Protein AF-A0A0A9XJU1-F1 (afdb_monomer_lite)

Organism: Lygus hesperus (NCBI:txid30085)

Structure (mmCIF, N/CA/C/O backbone):
data_AF-A0A0A9XJU1-F1
#
_entry.id   AF-A0A0A9XJU1-F1
#
loop_
_atom_site.group_PDB
_atom_site.id
_atom_site.type_symbol
_atom_site.label_atom_id
_atom_site.label_alt_id
_atom_site.label_comp_id
_atom_site.label_asym_id
_atom_site.label_entity_id
_atom_site.label_seq_id
_atom_site.pdbx_PDB_ins_code
_atom_site.Cartn_x
_atom_site.Cartn_y
_atom_site.Cartn_z
_atom_site.occupancy
_atom_site.B_iso_or_equiv
_atom_site.auth_seq_id
_atom_site.auth_comp_id
_atom_site.auth_asym_id
_atom_site.auth_atom_id
_atom_site.pdbx_PDB_model_num
ATOM 1 N N . MET A 1 1 ? -21.514 14.186 19.675 1.00 47.81 1 MET A N 1
ATOM 2 C CA . MET A 1 1 ? -21.573 13.468 18.387 1.00 47.81 1 MET A CA 1
ATOM 3 C C . MET A 1 1 ? -20.941 14.285 17.265 1.00 47.81 1 MET A C 1
ATOM 5 O O . MET A 1 1 ? -19.835 13.936 16.893 1.00 47.81 1 MET A O 1
ATOM 9 N N . ALA A 1 2 ? -21.494 15.430 16.845 1.00 53.12 2 ALA A N 1
ATOM 10 C CA . ALA A 1 2 ? -20.942 16.212 15.719 1.00 53.12 2 ALA A CA 1
ATOM 11 C C . ALA A 1 2 ? -19.462 16.660 15.851 1.00 53.12 2 ALA A C 1
ATOM 13 O O . ALA A 1 2 ? -18.729 16.682 14.869 1.00 53.12 2 ALA A O 1
ATOM 14 N N . ALA A 1 3 ? -18.988 16.998 17.058 1.00 49.16 3 ALA A N 1
ATOM 15 C CA . ALA A 1 3 ? -17.609 17.468 17.267 1.00 49.16 3 ALA A CA 1
ATOM 16 C C . ALA A 1 3 ? -16.540 16.362 17.159 1.00 49.16 3 ALA A C 1
ATOM 18 O O . ALA A 1 3 ? -15.369 16.654 16.924 1.00 49.16 3 ALA A O 1
ATOM 19 N N . GLU A 1 4 ? -16.933 15.104 17.358 1.00 48.84 4 GLU A N 1
ATOM 20 C CA . GLU A 1 4 ? -16.031 13.948 17.346 1.00 48.84 4 GLU A CA 1
ATOM 21 C C . GLU A 1 4 ? -15.858 13.430 15.912 1.00 48.84 4 GLU A C 1
ATOM 23 O O . GLU A 1 4 ? -14.732 13.242 15.458 1.00 48.84 4 GLU A O 1
ATOM 28 N N . GLU A 1 5 ? -16.952 13.399 15.143 1.00 51.06 5 GLU A N 1
ATOM 29 C CA . GLU A 1 5 ? -16.945 13.170 13.691 1.00 51.06 5 GLU A CA 1
ATOM 30 C C . GLU A 1 5 ? -16.156 14.250 12.934 1.00 51.06 5 GLU A C 1
ATOM 32 O O . GLU A 1 5 ? -15.400 13.933 12.013 1.00 51.06 5 GLU A O 1
ATOM 37 N N . LEU A 1 6 ? -16.258 15.522 13.349 1.00 48.28 6 LEU A N 1
ATOM 38 C CA . LEU A 1 6 ? -15.432 16.600 12.789 1.00 48.28 6 LEU A CA 1
ATOM 39 C C . LEU A 1 6 ? -13.939 16.368 13.052 1.00 48.28 6 LEU A C 1
ATOM 41 O O . LEU A 1 6 ? -13.101 16.635 12.193 1.00 48.28 6 LEU A O 1
ATOM 45 N N . LYS A 1 7 ? -13.600 15.864 14.243 1.00 52.94 7 LYS A N 1
ATOM 46 C CA . LYS A 1 7 ? -12.218 15.579 14.638 1.00 52.94 7 LYS A CA 1
ATOM 47 C C . LYS A 1 7 ? -11.632 14.440 13.815 1.00 52.94 7 LYS A C 1
ATOM 49 O O . LYS A 1 7 ? -10.494 14.549 13.368 1.00 52.94 7 LYS A O 1
ATOM 54 N N . ASP A 1 8 ? -12.408 13.392 13.568 1.00 55.53 8 ASP A N 1
ATOM 55 C CA . ASP A 1 8 ? -11.974 12.257 12.755 1.00 55.53 8 ASP A CA 1
ATOM 56 C C . ASP A 1 8 ? -11.854 12.617 11.266 1.00 55.53 8 ASP A C 1
ATOM 58 O O . ASP A 1 8 ? -10.878 12.219 10.624 1.00 55.53 8 ASP A O 1
ATOM 62 N N . LYS A 1 9 ? -12.761 13.451 10.729 1.00 55.25 9 LYS A N 1
ATOM 63 C CA . LYS A 1 9 ? -12.620 14.029 9.377 1.00 55.25 9 LYS A CA 1
ATOM 64 C C . LYS A 1 9 ? -11.353 14.882 9.257 1.00 55.25 9 LYS A C 1
ATOM 66 O O . LYS A 1 9 ? -10.615 14.740 8.283 1.00 55.25 9 LYS A O 1
ATOM 71 N N . CYS A 1 10 ? -11.055 15.709 10.262 1.00 55.75 10 CYS A N 1
ATOM 72 C CA . CYS A 1 10 ? -9.816 16.487 10.294 1.00 55.75 10 CYS A CA 1
ATOM 73 C C . CYS A 1 10 ? -8.576 15.588 10.344 1.00 55.75 10 CYS A C 1
ATOM 75 O O . CYS A 1 10 ? -7.661 15.809 9.565 1.00 55.75 10 CYS A O 1
ATOM 77 N N . ARG A 1 11 ? -8.569 14.519 11.150 1.00 61.81 11 ARG A N 1
ATOM 78 C CA . ARG A 1 11 ? -7.422 13.595 11.225 1.00 61.81 11 ARG A CA 1
ATOM 79 C C . ARG A 1 11 ? -7.160 12.869 9.913 1.00 61.81 11 ARG A C 1
ATOM 81 O O . ARG A 1 11 ? -6.008 12.739 9.521 1.00 61.81 11 ARG A O 1
ATOM 88 N N . LEU A 1 12 ? -8.207 12.411 9.226 1.00 60.03 12 LEU A N 1
ATOM 89 C CA . LEU A 1 12 ? -8.046 11.758 7.927 1.00 60.03 12 LEU A CA 1
ATOM 90 C C . LEU A 1 12 ? -7.480 12.730 6.885 1.00 60.03 12 LEU A C 1
ATOM 92 O O . LEU A 1 12 ? -6.589 12.357 6.123 1.00 60.03 12 LEU A O 1
ATOM 96 N N . LYS A 1 13 ? -7.976 13.972 6.877 1.00 65.31 13 LYS A N 1
ATOM 97 C CA . LYS A 1 13 ? -7.462 15.040 6.017 1.00 65.31 13 LYS A CA 1
ATOM 98 C C . LYS A 1 13 ? -5.998 15.344 6.336 1.00 65.31 13 LYS A C 1
ATOM 100 O O . LYS A 1 13 ? -5.187 15.387 5.420 1.00 65.31 13 LYS A O 1
ATOM 105 N N . ASP A 1 14 ? -5.653 15.481 7.611 1.00 61.03 14 ASP A N 1
ATOM 106 C CA . ASP A 1 14 ? -4.292 15.786 8.051 1.00 61.03 14 ASP A CA 1
ATOM 107 C C . ASP A 1 14 ? -3.323 14.653 7.679 1.00 61.03 14 ASP A C 1
ATOM 109 O O . ASP A 1 14 ? -2.254 14.925 7.144 1.00 61.03 14 ASP A O 1
ATOM 113 N N . SER A 1 15 ? -3.723 13.385 7.830 1.00 64.12 15 SER A N 1
ATOM 114 C CA . SER A 1 15 ? -2.918 12.237 7.384 1.00 64.12 15 SER A CA 1
ATOM 115 C C . SER A 1 15 ? -2.783 12.146 5.861 1.00 64.12 15 SER A C 1
ATOM 117 O O . SER A 1 15 ? -1.738 11.737 5.362 1.00 64.12 15 SER A O 1
ATOM 119 N N . MET A 1 16 ? -3.817 12.522 5.097 1.00 68.69 16 MET A N 1
ATOM 120 C CA . MET A 1 16 ? -3.716 12.603 3.634 1.00 68.69 16 MET A CA 1
ATOM 121 C C . MET A 1 16 ? -2.767 13.723 3.202 1.00 68.69 16 MET A C 1
ATOM 123 O O . MET A 1 16 ? -1.962 13.521 2.297 1.00 68.69 16 MET A O 1
ATOM 127 N N . ILE A 1 17 ? -2.842 14.882 3.859 1.00 73.88 17 ILE A N 1
ATOM 128 C CA . ILE A 1 17 ? -1.945 16.016 3.618 1.00 73.88 17 ILE A CA 1
ATOM 129 C C . ILE A 1 17 ? -0.504 15.634 3.962 1.00 73.88 17 ILE A C 1
ATOM 131 O O . ILE A 1 17 ? 0.399 15.943 3.192 1.00 73.88 17 ILE A O 1
ATOM 135 N N . GLU A 1 18 ? -0.287 14.937 5.076 1.00 69.44 18 GLU A N 1
ATOM 136 C CA . GLU A 1 18 ? 1.034 14.468 5.497 1.00 69.44 18 GLU A CA 1
ATOM 137 C C . GLU A 1 18 ? 1.633 13.479 4.485 1.00 69.44 18 GLU A C 1
ATOM 139 O O . GLU A 1 18 ? 2.750 13.688 4.015 1.00 69.44 18 GLU A O 1
ATOM 144 N N . ALA A 1 19 ? 0.860 12.478 4.049 1.00 69.06 19 ALA A N 1
ATOM 145 C CA . ALA A 1 19 ? 1.308 11.513 3.043 1.00 69.06 19 ALA A CA 1
ATOM 146 C C . ALA A 1 19 ? 1.642 12.177 1.695 1.00 69.06 19 ALA A C 1
ATOM 148 O O . ALA A 1 19 ? 2.669 11.873 1.089 1.00 69.06 19 ALA A O 1
ATOM 149 N N . LEU A 1 20 ? 0.810 13.123 1.242 1.00 77.75 20 LEU A N 1
ATOM 150 C CA . LEU A 1 20 ? 1.074 13.894 0.025 1.00 77.75 20 LEU A CA 1
ATOM 151 C C . LEU A 1 20 ? 2.311 14.783 0.177 1.00 77.75 20 LEU A C 1
ATOM 153 O O . LEU A 1 20 ? 3.104 14.888 -0.754 1.00 77.75 20 LEU A O 1
ATOM 157 N N . ALA A 1 21 ? 2.502 15.413 1.337 1.00 76.19 21 ALA A N 1
ATOM 158 C CA . ALA A 1 21 ? 3.675 16.238 1.603 1.00 76.19 21 ALA A CA 1
ATOM 159 C C . ALA A 1 21 ? 4.972 15.416 1.571 1.00 76.19 21 ALA A C 1
ATOM 161 O O . ALA A 1 21 ? 5.991 15.905 1.076 1.00 76.19 21 ALA A O 1
ATOM 162 N N . ASP A 1 22 ? 4.936 14.174 2.051 1.00 73.94 22 ASP A N 1
ATOM 163 C CA . ASP A 1 22 ? 6.081 13.270 1.999 1.00 73.94 22 ASP A CA 1
ATOM 164 C C . ASP A 1 22 ? 6.362 12.751 0.580 1.00 73.94 22 ASP A C 1
ATOM 166 O O . ASP A 1 22 ? 7.522 12.753 0.164 1.00 73.94 22 ASP A O 1
ATOM 170 N N . GLU A 1 23 ? 5.334 12.399 -0.203 1.00 75.50 23 GLU A N 1
ATOM 171 C CA . GLU A 1 23 ? 5.501 12.034 -1.621 1.00 75.50 23 GLU A CA 1
ATOM 172 C C . GLU A 1 23 ? 6.074 13.196 -2.440 1.00 75.50 23 GLU A C 1
ATOM 174 O O . GLU A 1 23 ? 7.019 13.030 -3.213 1.00 75.50 23 GLU A O 1
ATOM 179 N N . LEU A 1 24 ? 5.551 14.402 -2.226 1.00 78.31 24 LEU A N 1
ATOM 180 C CA . LEU A 1 24 ? 6.049 15.621 -2.845 1.00 78.31 24 LEU A CA 1
ATOM 181 C C . LEU A 1 24 ? 7.517 15.868 -2.461 1.00 78.31 24 LEU A C 1
ATOM 183 O O . LEU A 1 24 ? 8.363 16.063 -3.332 1.00 78.31 24 LEU A O 1
ATOM 187 N N . ARG A 1 25 ? 7.874 15.769 -1.178 1.00 75.25 25 ARG A N 1
ATOM 188 C CA . ARG A 1 25 ? 9.270 15.909 -0.726 1.00 75.25 25 ARG A CA 1
ATOM 189 C C . ARG A 1 25 ? 10.203 14.898 -1.401 1.00 75.25 25 ARG A C 1
ATOM 191 O O . ARG A 1 25 ? 11.348 15.235 -1.707 1.00 75.25 25 ARG A O 1
ATOM 198 N N . ASP A 1 26 ? 9.734 13.681 -1.650 1.00 74.00 26 ASP A N 1
ATOM 199 C CA . ASP A 1 26 ? 10.516 12.671 -2.360 1.00 74.00 26 ASP A CA 1
ATOM 200 C C . ASP A 1 26 ? 10.669 12.995 -3.858 1.00 74.00 26 ASP A C 1
ATOM 202 O O . ASP A 1 26 ? 11.761 12.878 -4.417 1.00 74.00 26 ASP A O 1
ATOM 206 N N . LEU A 1 27 ? 9.622 13.521 -4.502 1.00 74.06 27 LEU A N 1
ATOM 207 C CA . LEU A 1 27 ? 9.682 14.003 -5.888 1.00 74.06 27 LEU A CA 1
ATOM 208 C C . LEU A 1 27 ? 10.630 15.202 -6.070 1.00 74.06 27 LEU A C 1
ATOM 210 O O . LEU A 1 27 ? 11.294 15.299 -7.108 1.00 74.06 27 LEU A O 1
ATOM 214 N N . GLU A 1 28 ? 10.736 16.087 -5.071 1.00 75.94 28 GLU A N 1
ATOM 215 C CA . GLU A 1 28 ? 11.713 17.189 -5.063 1.00 75.94 28 GLU A CA 1
ATOM 216 C C . GLU A 1 28 ? 13.146 16.661 -4.963 1.00 75.94 28 GLU A C 1
ATOM 218 O O . GLU A 1 28 ? 14.015 17.073 -5.732 1.00 75.94 28 GLU A O 1
ATOM 223 N N . ARG A 1 29 ? 13.394 15.681 -4.082 1.00 73.94 29 ARG A N 1
ATOM 224 C CA . ARG A 1 29 ? 14.706 15.018 -3.961 1.00 73.94 29 ARG A CA 1
ATOM 225 C C . ARG A 1 29 ? 15.133 14.329 -5.254 1.00 73.94 29 ARG A C 1
ATOM 227 O O . ARG A 1 29 ? 16.319 14.314 -5.574 1.00 73.94 29 ARG A O 1
ATOM 234 N N . ARG A 1 30 ? 14.172 13.794 -6.011 1.00 76.12 30 ARG A N 1
ATOM 235 C CA . ARG A 1 30 ? 14.387 13.177 -7.330 1.00 76.12 30 ARG A CA 1
ATOM 236 C C . ARG A 1 30 ? 14.503 14.199 -8.471 1.00 76.12 30 ARG A C 1
ATOM 238 O O . ARG A 1 30 ? 14.659 13.798 -9.621 1.00 76.12 30 ARG A O 1
ATOM 245 N N . GLY A 1 31 ? 14.398 15.502 -8.187 1.00 72.38 31 GLY A N 1
ATOM 246 C CA . GLY A 1 31 ? 14.496 16.584 -9.174 1.00 72.38 31 GLY A CA 1
ATOM 247 C C . GLY A 1 31 ? 13.350 16.626 -10.192 1.00 72.38 31 GLY A C 1
ATOM 248 O O . GLY A 1 31 ? 13.439 17.345 -11.185 1.00 72.38 31 GLY A O 1
ATOM 249 N N . ARG A 1 32 ? 12.277 15.854 -9.972 1.00 67.25 32 ARG A N 1
ATOM 250 C CA . ARG A 1 32 ? 11.098 15.790 -10.855 1.00 67.25 32 ARG A CA 1
ATOM 251 C C . ARG A 1 32 ? 10.026 16.813 -10.478 1.00 67.25 32 ARG A C 1
ATOM 253 O O . ARG A 1 32 ? 9.047 16.974 -11.200 1.00 67.25 32 ARG A O 1
ATOM 260 N N . TRP A 1 33 ? 10.217 17.510 -9.361 1.00 67.44 33 TRP A N 1
ATOM 261 C CA . TRP A 1 33 ? 9.322 18.537 -8.852 1.00 67.44 33 TRP A CA 1
ATOM 262 C C . TRP A 1 33 ? 10.116 19.658 -8.166 1.00 67.44 33 TRP A C 1
ATOM 264 O O . TRP A 1 33 ? 11.254 19.463 -7.751 1.00 67.44 33 TRP A O 1
ATOM 274 N N . SER A 1 34 ? 9.521 20.848 -8.071 1.00 70.81 34 SER A N 1
ATOM 275 C CA . SER A 1 34 ? 10.089 21.995 -7.360 1.00 70.81 34 SER A CA 1
ATOM 276 C C . SER A 1 34 ? 9.013 22.606 -6.475 1.00 70.81 34 SER A C 1
ATOM 278 O O . SER A 1 34 ? 8.052 23.198 -6.983 1.00 70.81 34 SER A O 1
ATOM 280 N N . ALA A 1 35 ? 9.194 22.511 -5.155 1.00 64.81 35 ALA A N 1
ATOM 281 C CA . ALA A 1 35 ? 8.250 23.064 -4.188 1.00 64.81 35 ALA A CA 1
ATOM 282 C C . ALA A 1 35 ? 8.104 24.585 -4.348 1.00 64.81 35 ALA A C 1
ATOM 284 O O . ALA A 1 35 ? 7.015 25.137 -4.200 1.00 64.81 35 ALA A O 1
ATOM 285 N N . HIS A 1 36 ? 9.186 25.262 -4.748 1.00 63.91 36 HIS A N 1
ATOM 286 C CA . HIS A 1 36 ? 9.200 26.705 -4.996 1.00 63.91 36 HIS A CA 1
ATOM 287 C C . HIS A 1 36 ? 8.243 27.140 -6.112 1.00 63.91 36 HIS A C 1
ATOM 289 O O . HIS A 1 36 ? 7.674 28.227 -6.029 1.00 63.91 36 HIS A O 1
ATOM 295 N N . LYS A 1 37 ? 8.033 26.313 -7.145 1.00 65.25 37 LYS A N 1
ATOM 296 C CA . LYS A 1 37 ? 7.101 26.642 -8.233 1.00 65.25 37 LYS A CA 1
ATOM 297 C C . LYS A 1 37 ? 5.647 26.578 -7.757 1.00 65.25 37 LYS A C 1
ATOM 299 O O . LYS A 1 37 ? 4.886 27.502 -8.018 1.00 65.25 37 LYS A O 1
ATOM 304 N N . VAL A 1 38 ? 5.299 25.548 -6.984 1.00 66.56 38 VAL A N 1
ATOM 305 C CA . VAL A 1 38 ? 3.950 25.364 -6.422 1.00 66.56 38 VAL A CA 1
ATOM 306 C C . VAL A 1 38 ? 3.632 26.421 -5.367 1.00 66.56 38 VAL A C 1
ATOM 308 O O . VAL A 1 38 ? 2.586 27.052 -5.441 1.00 66.56 38 VAL A O 1
ATOM 311 N N . LEU A 1 39 ? 4.544 26.689 -4.428 1.00 64.75 39 LEU A N 1
ATOM 312 C CA . LEU A 1 39 ? 4.347 27.730 -3.408 1.00 64.75 39 LEU A CA 1
ATOM 313 C C . LEU A 1 39 ? 4.207 29.129 -4.030 1.00 64.75 39 LEU A C 1
ATOM 315 O O . LEU A 1 39 ? 3.445 29.961 -3.536 1.00 64.75 39 LEU A O 1
ATOM 319 N N . ARG A 1 40 ? 4.889 29.386 -5.152 1.00 61.19 40 ARG A N 1
ATOM 320 C CA . ARG A 1 40 ? 4.721 30.623 -5.920 1.00 61.19 40 ARG A CA 1
ATOM 321 C C . ARG A 1 40 ? 3.360 30.687 -6.619 1.00 61.19 40 ARG A C 1
ATOM 323 O O . ARG A 1 40 ? 2.739 31.739 -6.614 1.00 61.19 40 ARG A O 1
ATOM 330 N N . GLU A 1 41 ? 2.871 29.595 -7.196 1.00 58.28 41 GLU A N 1
ATOM 331 C CA . GLU A 1 41 ? 1.545 29.566 -7.836 1.00 58.28 41 GLU A CA 1
ATOM 332 C C . GLU A 1 41 ? 0.398 29.665 -6.812 1.00 58.28 41 GLU A C 1
ATOM 334 O O . GLU A 1 41 ? -0.540 30.432 -7.026 1.00 58.28 41 GLU A O 1
ATOM 339 N N . LEU A 1 42 ? 0.523 29.006 -5.653 1.00 58.44 42 LEU A N 1
ATOM 340 C CA . LEU A 1 42 ? -0.444 29.071 -4.546 1.00 58.44 42 LEU A CA 1
ATOM 341 C C . LEU A 1 42 ? -0.565 30.469 -3.920 1.00 58.44 42 LEU A C 1
ATOM 343 O O . LEU A 1 42 ? -1.617 30.821 -3.396 1.00 58.44 42 LEU A O 1
ATOM 347 N N . THR A 1 43 ? 0.504 31.269 -3.959 1.00 56.81 43 THR A N 1
ATOM 348 C CA . THR A 1 43 ? 0.501 32.649 -3.442 1.00 56.81 43 THR A CA 1
ATOM 349 C C . THR A 1 43 ? -0.001 33.671 -4.463 1.00 56.81 43 THR A C 1
ATOM 351 O O . THR A 1 43 ? -0.462 34.739 -4.068 1.00 56.81 43 THR A O 1
ATOM 354 N N . LEU A 1 44 ? 0.060 33.356 -5.762 1.00 50.81 44 LEU A N 1
ATOM 355 C CA . LEU A 1 44 ? -0.391 34.237 -6.846 1.00 50.81 44 LEU A CA 1
ATOM 356 C C . LEU A 1 44 ? -1.885 34.085 -7.171 1.00 50.81 44 LEU A C 1
ATOM 358 O O . LEU A 1 44 ? -2.492 35.046 -7.640 1.00 50.81 44 LEU A O 1
ATOM 362 N N . TYR A 1 45 ? -2.476 32.918 -6.900 1.00 49.22 45 TYR A N 1
ATOM 363 C CA . TYR A 1 45 ? -3.889 32.630 -7.161 1.00 49.22 45 TYR A CA 1
ATOM 364 C C . TYR A 1 45 ? -4.563 32.025 -5.920 1.00 49.22 45 TYR A C 1
ATOM 366 O O . TYR A 1 45 ? -4.787 30.814 -5.870 1.00 49.22 45 TYR A O 1
ATOM 374 N N . PRO A 1 46 ? -4.893 32.831 -4.894 1.00 50.34 46 PRO A N 1
ATOM 375 C CA . PRO A 1 46 ? -5.780 32.364 -3.838 1.00 50.34 46 PRO A CA 1
ATOM 376 C C . PRO A 1 46 ? -7.127 32.006 -4.477 1.00 50.34 46 PRO A C 1
ATOM 378 O O . PRO A 1 46 ? -7.778 32.860 -5.080 1.00 50.34 46 PRO A O 1
ATOM 381 N N . ASN A 1 47 ? -7.502 30.729 -4.408 1.00 50.19 47 ASN A N 1
ATOM 382 C CA . ASN A 1 47 ? -8.711 30.218 -5.046 1.00 50.19 47 ASN A CA 1
ATOM 383 C C . ASN A 1 47 ? -9.942 30.958 -4.471 1.00 50.19 47 ASN A C 1
ATOM 385 O O . ASN A 1 47 ? -10.154 30.896 -3.258 1.00 50.19 47 ASN A O 1
ATOM 389 N N . PRO A 1 48 ? -10.720 31.699 -5.285 1.00 51.59 48 PRO A N 1
ATOM 390 C CA . PRO A 1 48 ? -11.802 32.548 -4.784 1.00 51.59 48 PRO A CA 1
ATOM 391 C C . PRO A 1 48 ? -13.056 31.762 -4.380 1.00 51.59 48 PRO A C 1
ATOM 393 O O . PRO A 1 48 ? -13.892 32.306 -3.662 1.00 51.59 48 PRO A O 1
ATOM 396 N N . SER A 1 49 ? -13.188 30.504 -4.820 1.00 55.09 49 SER A N 1
ATOM 397 C CA . SER A 1 49 ? -14.259 29.604 -4.386 1.00 55.09 49 SER A CA 1
ATOM 398 C C . SER A 1 49 ? -13.699 28.594 -3.381 1.00 55.09 49 SER A C 1
ATOM 400 O O . SER A 1 49 ? -12.660 27.976 -3.656 1.00 55.09 49 SER A O 1
ATOM 402 N N . PRO A 1 50 ? -14.340 28.411 -2.213 1.00 55.47 50 PRO A N 1
ATOM 403 C CA . PRO A 1 50 ? -14.033 27.288 -1.353 1.00 55.47 50 PRO A CA 1
ATOM 404 C C . PRO A 1 50 ? -14.512 26.055 -2.112 1.00 55.47 50 PRO A C 1
ATOM 406 O O . PRO A 1 50 ? -15.694 25.776 -2.132 1.00 55.47 50 PRO A O 1
ATOM 409 N N . VAL A 1 51 ? -13.633 25.346 -2.807 1.00 55.91 51 VAL A N 1
ATOM 410 C CA . VAL A 1 51 ? -13.967 24.032 -3.363 1.00 55.91 51 VAL A CA 1
ATOM 411 C C . VAL A 1 51 ? -13.494 23.012 -2.340 1.00 55.91 51 VAL A C 1
ATOM 413 O O . VAL A 1 51 ? -12.302 22.984 -2.019 1.00 55.91 51 VAL A O 1
ATOM 416 N N . ASP A 1 52 ? -14.403 22.196 -1.801 1.00 57.12 52 ASP A N 1
ATOM 417 C CA . ASP A 1 52 ? -14.001 21.064 -0.967 1.00 57.12 52 ASP A CA 1
ATOM 418 C C . ASP A 1 52 ? -13.361 20.011 -1.873 1.00 57.12 52 ASP A C 1
ATOM 420 O O . ASP A 1 52 ? -14.020 19.265 -2.606 1.00 57.12 52 ASP A O 1
ATOM 424 N N . PHE A 1 53 ? -12.031 20.019 -1.897 1.00 59.59 53 PHE A N 1
ATOM 425 C CA . PHE A 1 53 ? -11.233 19.150 -2.748 1.00 59.59 53 PHE A CA 1
ATOM 426 C C . PHE A 1 53 ? -11.163 17.746 -2.133 1.00 59.59 53 PHE A C 1
ATOM 428 O O . PHE A 1 53 ? -10.129 17.297 -1.634 1.00 59.59 53 PHE A O 1
ATOM 435 N N . ASN A 1 54 ? -12.304 17.057 -2.124 1.00 57.81 54 ASN A N 1
ATOM 436 C CA . ASN A 1 54 ? -12.427 15.682 -1.665 1.00 57.81 54 ASN A CA 1
ATOM 437 C C . ASN A 1 54 ? -12.021 14.692 -2.781 1.00 57.81 54 ASN A C 1
ATOM 439 O O . ASN A 1 54 ? -11.683 15.076 -3.901 1.00 57.81 54 ASN A O 1
ATOM 443 N N . ARG A 1 55 ? -12.001 13.385 -2.485 1.00 52.75 55 ARG A N 1
ATOM 444 C CA . ARG A 1 55 ? -11.528 12.364 -3.445 1.00 52.75 55 ARG A CA 1
ATOM 445 C C . ARG A 1 55 ? -12.364 12.301 -4.727 1.00 52.75 55 ARG A C 1
ATO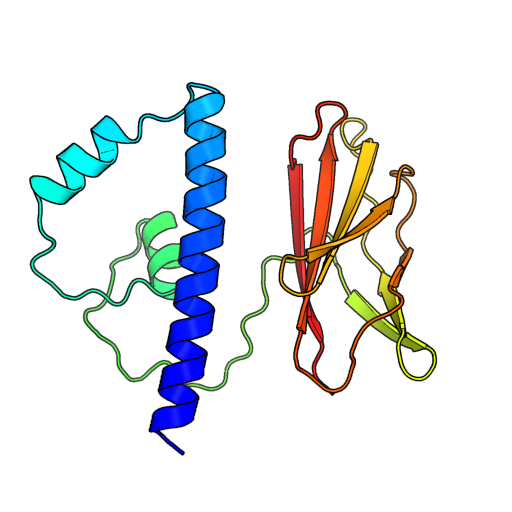M 447 O O . ARG A 1 55 ? -11.810 11.963 -5.770 1.00 52.75 55 ARG A O 1
ATOM 454 N N . GLN A 1 56 ? -13.657 12.620 -4.660 1.00 53.28 56 GLN A N 1
ATOM 455 C CA . GLN A 1 56 ? -14.517 12.681 -5.841 1.00 53.28 56 GLN A CA 1
ATOM 456 C C . GLN A 1 56 ? -14.150 13.891 -6.689 1.00 53.28 56 GLN A C 1
ATOM 458 O O . GLN A 1 56 ? -13.908 13.751 -7.883 1.00 53.28 56 GLN A O 1
ATOM 463 N N . THR A 1 57 ? -14.024 15.054 -6.049 1.00 65.00 57 THR A N 1
ATOM 464 C CA . THR A 1 57 ? -13.603 16.307 -6.679 1.00 65.00 57 THR A CA 1
ATOM 465 C C . THR A 1 57 ? -12.233 16.146 -7.343 1.00 65.00 57 THR A C 1
ATOM 467 O O . THR A 1 57 ? -12.049 16.571 -8.477 1.00 65.00 57 THR A O 1
ATOM 470 N N . LEU A 1 58 ? -11.295 15.437 -6.701 1.00 62.19 58 LEU A N 1
ATOM 471 C CA . LEU A 1 58 ? -9.994 15.083 -7.276 1.00 62.19 58 LEU A CA 1
ATOM 472 C C . LEU A 1 58 ? -10.126 14.154 -8.493 1.00 62.19 58 LEU A C 1
ATOM 474 O O . LEU A 1 58 ? -9.484 14.403 -9.508 1.00 62.19 58 LEU A O 1
ATOM 478 N N . ALA A 1 59 ? -10.935 13.093 -8.417 1.00 57.12 59 ALA A N 1
ATOM 479 C CA . ALA A 1 59 ? -11.139 12.180 -9.545 1.00 57.12 59 ALA A CA 1
ATOM 480 C C . ALA A 1 59 ? -11.771 12.899 -10.749 1.00 57.12 59 ALA A C 1
ATOM 482 O O . ALA A 1 59 ? -11.300 12.740 -11.872 1.00 57.12 59 ALA A O 1
ATOM 483 N N . ARG A 1 60 ? -12.779 13.746 -10.504 1.00 64.12 60 ARG A N 1
ATOM 484 C CA . ARG A 1 60 ? -13.390 14.619 -11.515 1.00 64.12 60 ARG A CA 1
ATOM 485 C C . ARG A 1 60 ? -12.358 15.576 -12.112 1.00 64.12 60 ARG A C 1
ATOM 487 O O . ARG A 1 60 ? -12.214 15.635 -13.328 1.00 64.12 60 ARG A O 1
ATOM 494 N N . TYR A 1 61 ? -11.565 16.236 -11.266 1.00 64.75 61 TYR A N 1
ATOM 495 C CA . TYR A 1 61 ? -10.504 17.149 -11.695 1.00 64.75 61 TYR A CA 1
ATOM 496 C C . TYR A 1 61 ? -9.466 16.462 -12.592 1.00 64.75 61 TYR A C 1
ATOM 498 O O . TYR A 1 61 ? -9.113 16.986 -13.644 1.00 64.75 61 TYR A O 1
ATOM 506 N N . LEU A 1 62 ? -9.005 15.266 -12.213 1.00 69.19 62 LEU A N 1
ATOM 507 C CA . LEU A 1 62 ? -8.047 14.483 -13.001 1.00 69.19 62 LEU A CA 1
ATOM 508 C C . LEU A 1 62 ? -8.622 14.029 -14.351 1.00 69.19 62 LEU A C 1
ATOM 510 O O . LEU A 1 62 ? -7.869 13.881 -15.312 1.00 69.19 62 LEU A O 1
ATOM 514 N N . ASN A 1 63 ? -9.941 13.844 -14.433 1.00 69.56 63 ASN A N 1
ATOM 515 C CA . ASN A 1 63 ? -10.655 13.482 -15.657 1.00 69.56 63 ASN A CA 1
ATOM 516 C C . ASN A 1 63 ? -11.139 14.701 -16.473 1.00 69.56 63 ASN A C 1
ATOM 518 O O . ASN A 1 63 ? -11.840 14.517 -17.467 1.00 69.56 63 ASN A O 1
ATOM 522 N N . ASN A 1 64 ? -10.748 15.931 -16.105 1.00 68.44 64 ASN A N 1
ATOM 523 C CA . ASN A 1 64 ? -11.215 17.194 -16.703 1.00 68.44 64 ASN A CA 1
ATOM 524 C C . ASN A 1 64 ? -12.743 17.391 -16.655 1.00 68.44 64 ASN A C 1
ATOM 526 O O . ASN A 1 64 ? -13.327 18.040 -17.527 1.00 68.44 64 ASN A O 1
ATOM 530 N N . GLU A 1 65 ? -13.400 16.841 -15.639 1.00 67.44 65 GLU A N 1
ATOM 531 C CA . GLU A 1 65 ? -14.824 17.046 -15.386 1.00 67.44 65 GLU A CA 1
ATOM 532 C C . GLU A 1 65 ? -15.055 18.330 -14.562 1.00 67.44 65 GLU A C 1
ATOM 534 O O . GLU A 1 65 ? -14.199 18.710 -13.754 1.00 67.44 65 GLU A O 1
ATOM 539 N N . PRO A 1 66 ? -16.194 19.025 -14.748 1.00 66.06 66 PRO A N 1
ATOM 540 C CA . PRO A 1 66 ? -16.515 20.227 -13.984 1.00 66.06 66 PRO A CA 1
ATOM 541 C C . PRO A 1 66 ? -16.634 19.920 -12.484 1.00 66.06 66 PRO A C 1
ATOM 543 O O . PRO A 1 66 ? -17.214 18.909 -12.079 1.00 66.06 66 PRO A O 1
ATOM 546 N N . LEU A 1 67 ? -16.072 20.808 -11.662 1.00 61.62 67 LEU A N 1
ATOM 547 C CA . LEU A 1 67 ? -16.195 20.753 -10.208 1.00 61.62 67 LEU A CA 1
ATOM 548 C C . LEU A 1 67 ? -17.445 21.536 -9.800 1.00 61.62 67 LEU A C 1
ATOM 550 O O . LEU A 1 67 ? -17.541 22.721 -10.113 1.00 61.62 67 LEU A O 1
ATOM 554 N N . ASP A 1 68 ? -18.388 20.875 -9.132 1.00 58.81 68 ASP A N 1
ATOM 555 C CA . ASP A 1 68 ? -19.540 21.550 -8.531 1.00 58.81 68 ASP A CA 1
ATOM 556 C C . ASP A 1 68 ? -19.094 22.308 -7.264 1.00 58.81 68 ASP A C 1
ATOM 558 O O . ASP A 1 68 ? -18.200 21.855 -6.540 1.00 58.81 68 ASP A O 1
ATOM 562 N N . ASP A 1 69 ? -19.703 23.469 -7.003 1.00 53.53 69 ASP A N 1
ATOM 563 C CA . ASP A 1 69 ? -19.526 24.205 -5.743 1.00 53.53 69 ASP A CA 1
ATOM 564 C C . ASP A 1 69 ? -20.019 23.360 -4.551 1.00 53.53 69 ASP A C 1
ATOM 566 O O . ASP A 1 69 ? -20.891 22.511 -4.730 1.00 53.53 69 ASP A O 1
ATOM 570 N N . PHE A 1 70 ? -19.462 23.612 -3.353 1.00 44.28 70 PHE A N 1
ATOM 571 C CA . PHE A 1 70 ? -19.753 22.949 -2.062 1.00 44.28 70 PHE A CA 1
ATOM 572 C C . PHE A 1 70 ? -21.071 22.154 -2.043 1.00 44.28 70 PHE A C 1
ATOM 574 O O . PHE A 1 70 ? -22.144 22.717 -1.812 1.00 44.28 70 PHE A O 1
ATOM 581 N N . ASP A 1 71 ? -20.989 20.837 -2.254 1.00 47.66 71 ASP A N 1
ATOM 582 C CA . ASP A 1 71 ? -22.123 19.948 -2.025 1.00 47.66 71 ASP A CA 1
ATOM 583 C C . ASP A 1 71 ? -21.960 19.297 -0.649 1.00 47.66 71 ASP A C 1
ATOM 585 O O . ASP A 1 71 ? -21.321 18.260 -0.486 1.00 47.66 71 ASP A O 1
ATOM 589 N N . ASP A 1 72 ? -22.570 19.907 0.369 1.00 49.00 72 ASP A N 1
ATOM 590 C CA . ASP A 1 72 ? -22.646 19.366 1.737 1.00 49.00 72 ASP A CA 1
ATOM 591 C C . ASP A 1 72 ? -23.469 18.053 1.822 1.00 49.00 72 ASP A C 1
ATOM 593 O O . ASP A 1 72 ? -23.777 17.568 2.913 1.00 49.00 72 ASP A O 1
ATOM 597 N N . ARG A 1 73 ? -23.866 17.472 0.679 1.00 51.94 73 ARG A N 1
ATOM 598 C CA . ARG A 1 73 ? -24.699 16.263 0.574 1.00 51.94 73 ARG A CA 1
ATOM 599 C C . ARG A 1 73 ? -23.917 14.957 0.415 1.00 51.94 73 ARG A C 1
ATOM 601 O O . ARG A 1 73 ? -24.546 13.902 0.362 1.00 51.94 73 ARG A O 1
ATOM 608 N N . ASP A 1 74 ? -22.588 14.989 0.433 1.00 46.00 74 ASP A N 1
ATOM 609 C CA . ASP A 1 74 ? -21.756 13.782 0.343 1.00 46.00 74 ASP A CA 1
ATOM 610 C C . ASP A 1 74 ? -21.465 13.160 1.728 1.00 46.00 74 ASP A C 1
ATOM 612 O O . ASP A 1 74 ? -20.326 13.053 2.187 1.00 46.00 74 ASP A O 1
ATOM 616 N N . ASP A 1 75 ? -22.527 12.716 2.401 1.00 50.25 75 ASP A N 1
ATOM 617 C CA . ASP A 1 75 ? -22.476 11.603 3.361 1.00 50.25 75 ASP A CA 1
ATOM 618 C C . ASP A 1 75 ? -23.569 10.589 3.001 1.00 50.25 75 ASP A C 1
ATOM 620 O O . ASP A 1 75 ? -24.442 10.237 3.790 1.00 50.25 75 ASP A O 1
ATOM 624 N N . ASP A 1 76 ? -23.561 10.125 1.751 1.00 45.53 76 ASP A N 1
ATOM 625 C CA . ASP A 1 76 ? -24.489 9.108 1.253 1.00 45.53 76 ASP A CA 1
ATOM 626 C C . ASP A 1 76 ? -24.090 7.677 1.669 1.00 45.53 76 ASP A C 1
ATOM 628 O O . ASP A 1 76 ? -24.620 6.696 1.143 1.00 45.53 76 ASP A O 1
ATOM 632 N N . GLY A 1 77 ? -23.168 7.528 2.632 1.00 48.09 77 GLY A N 1
ATOM 633 C CA . GLY A 1 77 ? -22.790 6.240 3.219 1.00 48.09 77 GLY A CA 1
ATOM 634 C C . GLY A 1 77 ? -22.195 5.240 2.221 1.00 48.09 77 GLY A C 1
ATOM 635 O O . GLY A 1 77 ? -21.997 4.072 2.568 1.00 48.09 77 GLY A O 1
ATOM 636 N N . LYS A 1 78 ? -21.902 5.664 0.984 1.00 43.12 78 LYS A N 1
ATOM 637 C CA . LYS A 1 78 ? -21.349 4.789 -0.046 1.00 43.12 78 LYS A CA 1
ATOM 638 C C . LYS A 1 78 ? -19.893 4.500 0.270 1.00 43.12 78 LYS A C 1
ATOM 640 O O . LYS A 1 78 ? -19.018 5.364 0.249 1.00 43.12 78 LYS A O 1
ATOM 645 N N . GLU A 1 79 ? -19.641 3.239 0.587 1.00 44.09 79 GLU A N 1
ATOM 646 C CA . GLU A 1 79 ? -18.312 2.713 0.833 1.00 44.09 79 GLU A CA 1
ATOM 647 C C . GLU A 1 79 ? -17.493 2.803 -0.463 1.00 44.09 79 GLU A C 1
ATOM 649 O O . GLU A 1 79 ? -17.689 2.041 -1.407 1.00 44.09 79 GLU A O 1
ATOM 654 N N . TYR A 1 80 ? -16.614 3.801 -0.536 1.00 43.72 80 TYR A N 1
ATOM 655 C CA . TYR A 1 80 ? -15.746 4.019 -1.687 1.00 43.72 80 TYR A CA 1
ATOM 656 C C . TYR A 1 80 ? -14.756 2.858 -1.836 1.00 43.72 80 TYR A C 1
ATOM 658 O O . TYR A 1 80 ? -13.889 2.650 -0.982 1.00 43.72 80 TYR A O 1
ATOM 666 N N . PHE A 1 81 ? -14.853 2.121 -2.941 1.00 44.94 81 PHE A N 1
ATOM 667 C CA . PHE A 1 81 ? -13.875 1.102 -3.303 1.00 44.94 81 PHE A CA 1
ATOM 668 C C . PHE A 1 81 ? -12.636 1.800 -3.870 1.00 44.94 81 PHE A C 1
ATOM 670 O O . PHE A 1 81 ? -12.676 2.371 -4.959 1.00 44.94 81 PHE A O 1
ATOM 677 N N . ALA A 1 82 ? -11.537 1.793 -3.112 1.00 49.31 82 ALA A N 1
ATOM 678 C CA . ALA A 1 82 ? -10.234 2.203 -3.623 1.00 49.31 82 ALA A CA 1
ATOM 679 C C . ALA A 1 82 ? -9.898 1.401 -4.890 1.00 49.31 82 ALA A C 1
ATOM 681 O O . ALA A 1 82 ? -10.308 0.243 -5.024 1.00 49.31 82 ALA A O 1
ATOM 682 N N . THR A 1 83 ? -9.134 2.003 -5.804 1.00 55.53 83 THR A N 1
ATOM 683 C CA . THR A 1 83 ? -8.532 1.284 -6.925 1.00 55.53 83 THR A CA 1
ATOM 684 C C . THR A 1 83 ? -7.834 0.042 -6.372 1.00 55.53 83 THR A C 1
ATOM 686 O O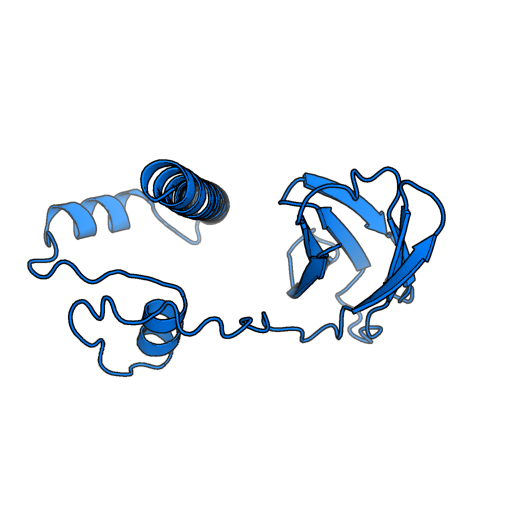 . THR A 1 83 ? -6.927 0.123 -5.544 1.00 55.53 83 THR A O 1
ATOM 689 N N . ASN A 1 84 ? -8.330 -1.128 -6.774 1.00 73.31 84 ASN A N 1
ATOM 690 C CA . ASN A 1 84 ? -7.823 -2.423 -6.339 1.00 73.31 84 ASN A CA 1
ATOM 691 C C . ASN A 1 84 ? -7.245 -3.209 -7.530 1.00 73.31 84 ASN A C 1
ATOM 693 O O . ASN A 1 84 ? -7.686 -4.332 -7.788 1.00 73.31 84 ASN A O 1
ATOM 697 N N . PRO A 1 85 ? -6.293 -2.630 -8.289 1.00 79.25 85 PRO A N 1
ATOM 698 C CA . PRO A 1 85 ? -5.698 -3.284 -9.456 1.00 79.25 85 PRO A CA 1
ATOM 699 C C . PRO A 1 85 ? -4.999 -4.595 -9.073 1.00 79.25 85 PRO A C 1
ATOM 701 O O . PRO A 1 85 ? -5.021 -5.564 -9.826 1.00 79.25 85 PRO A O 1
ATOM 704 N N . LEU A 1 86 ? -4.487 -4.679 -7.840 1.00 85.50 86 LEU A N 1
ATOM 705 C CA . LEU A 1 86 ? -3.874 -5.888 -7.294 1.00 85.50 86 LEU A CA 1
ATOM 706 C C . LEU A 1 86 ? -4.884 -6.916 -6.771 1.00 85.50 86 LEU A C 1
ATOM 708 O O . LEU A 1 86 ? -4.470 -7.964 -6.286 1.00 85.50 86 LEU A O 1
ATOM 712 N N . GLY A 1 87 ? -6.194 -6.654 -6.798 1.00 87.62 87 GLY A N 1
ATOM 713 C CA . GLY A 1 87 ? -7.205 -7.559 -6.235 1.00 87.62 87 GLY A CA 1
ATOM 714 C C . GLY A 1 87 ? -6.941 -7.941 -4.769 1.00 87.62 87 GLY A C 1
ATOM 715 O O . GLY A 1 87 ? -7.220 -9.069 -4.352 1.00 87.62 87 GLY A O 1
ATOM 716 N N . LEU A 1 88 ? -6.353 -7.023 -3.998 1.00 92.69 88 LEU A N 1
ATOM 717 C CA . LEU A 1 88 ? -6.119 -7.144 -2.570 1.00 92.69 88 LEU A CA 1
ATOM 718 C C . LEU A 1 88 ? -7.447 -7.358 -1.843 1.00 92.69 88 LEU A C 1
ATOM 720 O O . LEU A 1 88 ? -8.392 -6.582 -1.965 1.00 92.69 88 LEU A O 1
ATOM 724 N N . THR A 1 89 ? -7.501 -8.423 -1.058 1.00 93.12 89 THR A N 1
ATOM 725 C CA . THR A 1 89 ? -8.672 -8.836 -0.294 1.00 93.12 89 THR A CA 1
ATOM 726 C C . THR A 1 89 ? -8.251 -9.372 1.065 1.00 93.12 89 THR A C 1
ATOM 728 O O . THR A 1 89 ? -7.204 -10.011 1.225 1.00 93.12 89 THR A O 1
ATOM 731 N N . ILE A 1 90 ? -9.101 -9.129 2.058 1.00 92.81 90 ILE A N 1
ATOM 732 C CA . ILE A 1 90 ? -9.004 -9.760 3.370 1.00 92.81 90 ILE A CA 1
ATOM 733 C C . ILE A 1 90 ? -9.758 -11.082 3.271 1.00 92.81 90 ILE A C 1
ATOM 735 O O . ILE A 1 90 ? -10.968 -11.099 3.070 1.00 92.81 90 ILE A O 1
ATOM 739 N N . VAL A 1 91 ? -9.043 -12.199 3.381 1.00 93.62 91 VAL A N 1
ATOM 740 C CA . VAL A 1 91 ? -9.638 -13.536 3.255 1.00 93.62 91 VAL A CA 1
ATOM 741 C C . VAL A 1 91 ? -10.390 -13.907 4.525 1.00 93.62 91 VAL A C 1
ATOM 743 O O . VAL A 1 91 ? -11.514 -14.392 4.462 1.00 93.62 91 VAL A O 1
ATOM 746 N N . ARG A 1 92 ? -9.734 -13.747 5.679 1.00 91.25 92 ARG A N 1
ATOM 747 C CA . ARG A 1 92 ? -10.303 -14.041 6.999 1.00 91.25 92 ARG A CA 1
ATOM 748 C C . ARG A 1 92 ? -9.433 -13.488 8.118 1.00 91.25 92 ARG A C 1
ATOM 750 O O . ARG A 1 92 ? -8.223 -13.333 7.952 1.00 91.25 92 ARG A O 1
ATOM 757 N N . ARG A 1 93 ? -10.040 -13.323 9.288 1.00 92.38 93 ARG A N 1
ATOM 758 C CA . ARG A 1 93 ? -9.332 -13.204 10.565 1.00 92.38 93 ARG A CA 1
ATOM 759 C C . ARG A 1 93 ? -8.716 -14.545 10.966 1.00 92.38 93 ARG A C 1
ATOM 761 O O . ARG A 1 93 ? -9.322 -15.598 10.766 1.00 92.38 93 ARG A O 1
ATOM 768 N N . VAL A 1 94 ? -7.507 -14.502 11.516 1.00 91.62 94 VAL A N 1
ATOM 769 C CA . VAL A 1 94 ? -6.792 -15.660 12.058 1.00 91.62 94 VAL A CA 1
ATOM 770 C C . VAL A 1 94 ? -6.384 -15.310 13.487 1.00 91.62 94 VAL A C 1
ATOM 772 O O . VAL A 1 94 ? -5.478 -14.520 13.699 1.00 91.62 94 VAL A O 1
ATOM 775 N N . GLY A 1 95 ? -7.077 -15.863 14.480 1.00 89.31 95 GLY A N 1
ATOM 776 C CA . GLY A 1 95 ? -6.815 -15.523 15.881 1.00 89.31 95 GLY A CA 1
ATOM 777 C C . GLY A 1 95 ? -7.251 -14.099 16.275 1.00 89.31 95 GLY A C 1
ATOM 778 O O . GLY A 1 95 ? -8.029 -13.454 15.562 1.00 89.31 95 GLY A O 1
ATOM 779 N N . PRO A 1 96 ? -6.814 -13.614 17.449 1.00 89.38 96 PRO A N 1
ATOM 780 C CA . PRO A 1 96 ? -7.267 -12.339 17.993 1.00 89.38 96 PRO A CA 1
ATOM 781 C C . PRO A 1 96 ? -6.647 -11.116 17.299 1.00 89.38 96 PRO A C 1
ATOM 783 O O . PRO A 1 96 ? -7.273 -10.063 17.315 1.00 89.38 96 PRO A O 1
ATOM 786 N N . ASP A 1 97 ? -5.494 -11.252 16.652 1.00 93.12 97 ASP A N 1
ATOM 787 C CA . ASP A 1 97 ? -4.630 -10.139 16.231 1.00 93.12 97 ASP A CA 1
ATOM 788 C C . ASP A 1 97 ? -3.980 -10.352 14.852 1.00 93.12 97 ASP A C 1
ATOM 790 O O . ASP A 1 97 ? -2.960 -9.737 14.536 1.00 93.12 97 ASP A O 1
ATOM 794 N N . SER A 1 98 ? -4.542 -11.238 14.018 1.00 93.62 98 SER A N 1
ATOM 795 C CA . SER A 1 98 ? -4.023 -11.477 12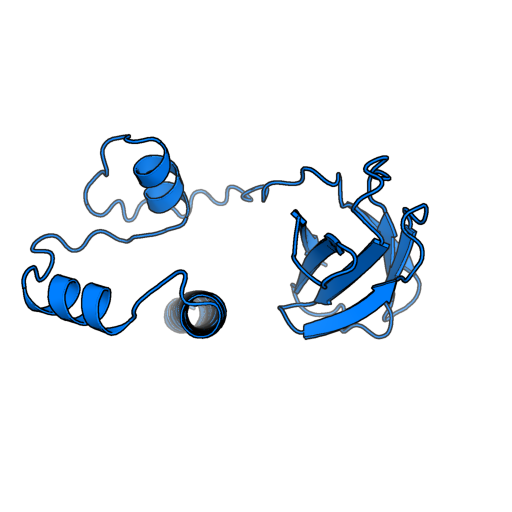.666 1.00 93.62 98 SER A CA 1
ATOM 796 C C . SER A 1 98 ? -5.099 -11.488 11.582 1.00 93.62 98 SER A C 1
ATOM 798 O O . SER A 1 98 ? -6.226 -11.954 11.783 1.00 93.62 98 SER A O 1
ATOM 800 N N . LEU A 1 99 ? -4.718 -11.053 10.379 1.00 95.44 99 LEU A N 1
ATOM 801 C CA . LEU A 1 99 ? -5.533 -11.150 9.164 1.00 95.44 99 LEU A CA 1
ATOM 802 C C . LEU A 1 99 ? -4.785 -11.903 8.070 1.00 95.44 99 LEU A C 1
ATOM 804 O O . LEU A 1 99 ? -3.610 -11.658 7.809 1.00 95.44 99 LEU A O 1
ATOM 808 N N . LEU A 1 100 ? -5.487 -12.804 7.388 1.00 96.00 100 LEU A N 1
ATOM 809 C CA . LEU A 1 100 ? -4.992 -13.427 6.170 1.00 96.00 100 LEU A CA 1
ATOM 810 C C . LEU A 1 100 ? -5.373 -12.558 4.971 1.00 96.00 100 LEU A C 1
ATOM 812 O O . LEU A 1 100 ? -6.555 -12.389 4.673 1.00 96.00 100 LEU A O 1
ATOM 816 N N . LEU A 1 101 ? -4.365 -12.063 4.265 1.00 96.31 101 LEU A N 1
ATOM 817 C CA . LEU A 1 101 ? -4.499 -11.258 3.057 1.00 96.31 101 LEU A CA 1
ATOM 818 C C . LEU A 1 101 ? -4.219 -12.100 1.813 1.00 96.31 101 LEU A C 1
ATOM 820 O O . LEU A 1 101 ? -3.394 -13.022 1.839 1.00 96.31 101 LEU A O 1
ATOM 824 N N . LYS A 1 102 ? -4.887 -11.755 0.714 1.00 96.06 102 LYS A N 1
ATOM 825 C CA . LYS A 1 102 ? -4.660 -12.321 -0.618 1.00 96.06 102 LYS A CA 1
ATOM 826 C C . LYS A 1 102 ? -4.715 -11.213 -1.664 1.00 96.06 102 LYS A C 1
ATOM 828 O O . LYS A 1 102 ? -5.542 -10.319 -1.553 1.00 96.06 102 LYS A O 1
ATOM 833 N N . TRP A 1 103 ? -3.878 -11.308 -2.685 1.00 95.00 103 TRP A N 1
ATOM 834 C CA . TRP A 1 103 ? -3.892 -10.440 -3.863 1.00 95.00 103 TRP A CA 1
ATOM 835 C C . TRP A 1 103 ? -3.673 -11.267 -5.135 1.00 95.00 103 TRP A C 1
ATOM 837 O O . TRP A 1 103 ? -3.421 -12.475 -5.074 1.00 95.00 103 TRP A O 1
ATOM 847 N N . LEU A 1 104 ? -3.827 -10.638 -6.293 1.00 89.88 104 LEU A N 1
ATOM 848 C CA . LEU A 1 104 ? -3.509 -11.211 -7.592 1.00 89.88 104 LEU A CA 1
ATOM 849 C C . LEU A 1 104 ? -1.989 -11.157 -7.802 1.00 89.88 104 LEU A C 1
ATOM 851 O O . LEU A 1 104 ? -1.383 -10.108 -7.587 1.00 89.88 104 LEU A O 1
ATOM 855 N N . PRO A 1 105 ? -1.345 -12.270 -8.189 1.00 82.75 105 PRO A N 1
ATOM 856 C CA . PRO A 1 105 ? 0.070 -12.248 -8.528 1.00 82.75 105 PRO A CA 1
ATOM 857 C C . PRO A 1 105 ? 0.288 -11.408 -9.789 1.00 82.75 105 PRO A C 1
ATOM 859 O O . PRO A 1 105 ? -0.411 -11.593 -1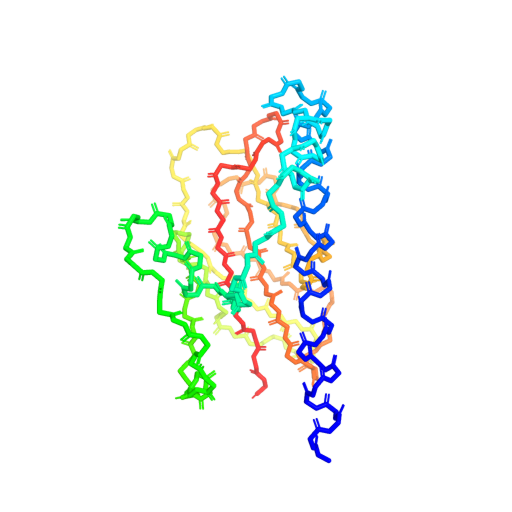0.786 1.00 82.75 105 PRO A O 1
ATOM 862 N N . ILE A 1 106 ? 1.276 -10.519 -9.752 1.00 83.12 106 ILE A N 1
ATOM 863 C CA . ILE A 1 106 ? 1.689 -9.738 -10.918 1.00 83.12 106 ILE A CA 1
ATOM 864 C C . ILE A 1 106 ? 2.787 -10.521 -11.639 1.00 83.12 106 ILE A C 1
ATOM 866 O O . ILE A 1 106 ? 3.763 -10.940 -11.019 1.00 83.12 106 ILE A O 1
ATOM 870 N N . ALA A 1 107 ? 2.628 -10.731 -12.945 1.00 76.19 107 ALA A N 1
ATOM 871 C CA . ALA A 1 107 ? 3.625 -11.395 -13.790 1.00 76.19 107 ALA A CA 1
ATOM 872 C C . ALA A 1 107 ? 4.623 -10.405 -14.426 1.00 76.19 107 ALA A C 1
ATOM 874 O O . ALA A 1 107 ? 5.278 -10.739 -15.411 1.00 76.19 107 ALA A O 1
ATOM 875 N N . ASP A 1 108 ? 4.713 -9.184 -13.896 1.00 83.44 108 ASP A N 1
ATOM 876 C CA . ASP A 1 108 ? 5.643 -8.169 -14.380 1.00 83.44 108 ASP A CA 1
ATOM 877 C C . ASP A 1 108 ? 7.037 -8.433 -13.779 1.00 83.44 108 ASP A C 1
ATOM 879 O O . ASP A 1 108 ? 7.186 -8.397 -12.553 1.00 83.44 108 ASP A O 1
ATOM 883 N N . PRO A 1 109 ? 8.066 -8.699 -14.608 1.00 82.69 109 PRO A N 1
ATOM 884 C CA . PRO A 1 109 ? 9.421 -8.979 -14.138 1.00 82.69 109 PRO A CA 1
ATOM 885 C C . PRO A 1 109 ? 10.086 -7.794 -13.429 1.00 82.69 109 PRO A C 1
ATOM 887 O O . PRO A 1 109 ? 11.105 -7.989 -12.767 1.00 82.69 109 PRO A O 1
ATOM 890 N N . LYS A 1 110 ? 9.549 -6.575 -13.558 1.00 88.00 110 LYS A N 1
ATOM 891 C CA . LYS A 1 110 ? 10.042 -5.411 -12.818 1.00 88.00 110 LYS A CA 1
ATOM 892 C C . LYS A 1 110 ? 9.751 -5.524 -11.332 1.00 88.00 110 LYS A C 1
ATOM 894 O O . LYS A 1 110 ? 10.552 -5.042 -10.537 1.00 88.00 110 LYS A O 1
ATOM 899 N N . ILE A 1 111 ? 8.643 -6.166 -10.956 1.00 89.31 111 ILE A N 1
ATOM 900 C CA . ILE A 1 111 ? 8.226 -6.299 -9.562 1.00 89.31 111 ILE A CA 1
ATOM 901 C C . ILE A 1 111 ? 9.132 -7.300 -8.856 1.00 89.31 111 ILE A C 1
ATOM 903 O O . ILE A 1 111 ? 9.218 -8.471 -9.220 1.00 89.31 111 ILE A O 1
ATOM 907 N N . THR A 1 112 ? 9.784 -6.841 -7.794 1.00 91.38 112 THR A N 1
ATOM 908 C CA . THR A 1 112 ? 10.719 -7.656 -7.009 1.00 91.38 112 THR A CA 1
ATOM 909 C C . THR A 1 112 ? 10.204 -7.960 -5.613 1.00 91.38 112 THR A C 1
ATOM 911 O O . THR A 1 112 ? 10.563 -8.985 -5.029 1.00 91.38 112 THR A O 1
ATOM 914 N N . CYS A 1 113 ? 9.354 -7.097 -5.059 1.00 92.38 113 CYS A N 1
ATOM 915 C CA . CYS A 1 113 ? 8.809 -7.292 -3.727 1.00 92.38 113 CYS A CA 1
ATOM 916 C C . CYS A 1 113 ? 7.464 -6.592 -3.540 1.00 92.38 113 CYS A C 1
ATOM 918 O O . CYS A 1 113 ? 7.040 -5.774 -4.355 1.00 92.38 113 CYS A O 1
ATOM 920 N N . TYR A 1 114 ? 6.806 -6.931 -2.435 1.00 94.62 114 TYR A N 1
ATOM 921 C CA . TYR A 1 114 ? 5.613 -6.239 -1.971 1.00 94.62 114 TYR A CA 1
ATOM 922 C C . TYR A 1 114 ? 5.825 -5.672 -0.576 1.00 94.62 114 TYR A C 1
ATOM 924 O O . TYR A 1 114 ? 6.512 -6.280 0.248 1.00 94.62 114 TYR A O 1
ATOM 932 N N . GLU A 1 115 ? 5.163 -4.564 -0.284 1.00 95.56 115 GLU A N 1
ATOM 933 C CA . GLU A 1 115 ? 5.053 -4.024 1.065 1.00 95.56 115 GLU A CA 1
ATOM 934 C C . GLU A 1 115 ? 3.596 -3.945 1.492 1.00 95.56 115 GLU A C 1
ATOM 936 O O . GLU A 1 115 ? 2.739 -3.478 0.745 1.00 95.56 115 GLU A O 1
ATOM 941 N N . ILE A 1 116 ? 3.332 -4.392 2.715 1.00 94.62 116 ILE A N 1
ATOM 942 C CA . ILE A 1 116 ? 2.028 -4.309 3.358 1.00 94.62 116 ILE A CA 1
ATOM 943 C C . ILE A 1 116 ? 2.122 -3.263 4.454 1.00 94.62 116 ILE A C 1
ATOM 945 O O . ILE A 1 116 ? 2.955 -3.362 5.359 1.00 94.62 116 ILE A O 1
ATOM 949 N N . HIS A 1 117 ? 1.236 -2.283 4.373 1.00 91.62 117 HIS A N 1
ATOM 950 C CA . HIS A 1 117 ? 1.115 -1.186 5.315 1.00 91.62 117 HIS A CA 1
ATOM 951 C C . HIS A 1 117 ? -0.252 -1.241 5.996 1.00 91.62 117 HIS A C 1
ATOM 953 O O . HIS A 1 117 ? -1.254 -1.525 5.340 1.00 91.62 117 HIS A O 1
ATOM 959 N N . ALA A 1 118 ? -0.310 -0.947 7.292 1.00 86.69 118 ALA A N 1
ATOM 960 C CA . ALA A 1 118 ? -1.555 -0.772 8.036 1.00 86.69 118 ALA A CA 1
ATOM 961 C C . ALA A 1 118 ? -1.624 0.668 8.553 1.00 86.69 118 ALA A C 1
ATOM 963 O O . ALA A 1 118 ? -0.743 1.106 9.285 1.00 86.69 118 ALA A O 1
ATOM 964 N N . ASN A 1 119 ? -2.650 1.421 8.147 1.00 83.88 119 ASN A N 1
ATOM 965 C CA . ASN A 1 119 ? -2.790 2.855 8.436 1.00 83.88 119 ASN A CA 1
ATOM 966 C C . ASN A 1 119 ? -1.522 3.668 8.093 1.00 83.88 119 ASN A C 1
ATOM 968 O O . ASN A 1 119 ? -1.144 4.573 8.830 1.00 83.88 119 ASN A O 1
ATOM 972 N N . GLY A 1 120 ? -0.847 3.314 6.994 1.00 79.62 120 GLY A N 1
ATOM 973 C CA . GLY A 1 120 ? 0.395 3.960 6.548 1.00 79.62 120 GLY A CA 1
ATOM 974 C C . GLY A 1 120 ? 1.675 3.482 7.246 1.00 79.62 120 GLY A C 1
ATOM 975 O O . GLY A 1 120 ? 2.760 3.876 6.838 1.00 79.62 120 GLY A O 1
ATOM 976 N N . LEU A 1 121 ? 1.583 2.613 8.259 1.00 83.44 121 LEU A N 1
ATOM 977 C CA . LEU A 1 121 ? 2.751 2.014 8.907 1.00 83.44 121 LEU A CA 1
ATOM 978 C C . LEU A 1 121 ? 3.171 0.740 8.178 1.00 83.44 121 LEU A C 1
ATOM 980 O O . LEU A 1 121 ? 2.352 -0.164 8.004 1.00 83.44 121 LEU A O 1
ATOM 984 N N . LEU A 1 122 ? 4.447 0.638 7.800 1.00 88.75 122 LEU A N 1
ATOM 985 C CA . LEU A 1 122 ? 5.008 -0.572 7.204 1.00 88.75 122 LEU A CA 1
ATOM 986 C C . LEU A 1 122 ? 4.950 -1.729 8.208 1.00 88.75 122 LEU A C 1
ATOM 988 O O . LEU A 1 122 ? 5.622 -1.712 9.237 1.00 88.75 122 LEU A O 1
ATOM 992 N N . MET A 1 123 ? 4.183 -2.761 7.870 1.00 91.00 123 MET A N 1
ATOM 993 C CA . MET A 1 123 ? 4.013 -3.946 8.710 1.00 91.00 123 MET A CA 1
ATOM 994 C C . MET A 1 123 ? 4.882 -5.103 8.235 1.00 91.00 123 MET A C 1
ATOM 996 O O . MET A 1 123 ? 5.448 -5.843 9.037 1.00 91.00 123 MET A O 1
ATOM 1000 N N . GLN A 1 124 ? 4.958 -5.298 6.918 1.00 93.94 124 GLN A N 1
ATOM 1001 C CA . GLN A 1 124 ? 5.664 -6.434 6.347 1.00 93.94 124 GLN A CA 1
ATOM 1002 C C . GLN A 1 124 ? 6.187 -6.122 4.952 1.00 93.94 124 GLN A C 1
ATOM 1004 O O . GLN A 1 124 ? 5.477 -5.555 4.124 1.00 93.94 124 GLN A O 1
ATOM 1009 N N . ARG A 1 125 ? 7.403 -6.592 4.668 1.00 94.56 125 ARG A N 1
ATOM 1010 C CA . ARG A 1 125 ? 7.981 -6.626 3.325 1.00 94.56 125 ARG A CA 1
ATOM 1011 C C . ARG A 1 125 ? 8.159 -8.067 2.856 1.00 94.56 125 ARG A C 1
ATOM 1013 O O . ARG A 1 125 ? 8.629 -8.924 3.602 1.00 94.56 125 ARG A O 1
ATOM 1020 N N . ILE A 1 126 ? 7.763 -8.341 1.619 1.00 93.44 126 ILE A N 1
ATOM 1021 C CA . ILE A 1 126 ? 7.724 -9.672 1.015 1.00 93.44 126 ILE A CA 1
ATOM 1022 C C . ILE A 1 126 ? 8.637 -9.680 -0.205 1.00 93.44 126 ILE A C 1
ATOM 1024 O O . ILE A 1 126 ? 8.253 -9.223 -1.275 1.00 93.44 126 ILE A O 1
ATOM 1028 N N . MET A 1 127 ? 9.830 -10.259 -0.060 1.00 91.31 127 MET A N 1
ATOM 1029 C CA . MET A 1 127 ? 10.870 -10.324 -1.105 1.00 91.31 127 MET A CA 1
ATOM 1030 C C . MET A 1 127 ? 10.621 -11.402 -2.173 1.00 91.31 127 MET A C 1
ATOM 1032 O O . MET A 1 127 ? 11.554 -11.931 -2.767 1.00 91.31 127 MET A O 1
ATOM 1036 N N . SER A 1 128 ? 9.367 -11.809 -2.361 1.00 88.88 128 SER A N 1
ATOM 1037 C CA . SER A 1 128 ? 9.011 -12.899 -3.264 1.00 88.88 128 SER A CA 1
ATOM 1038 C C . SER A 1 128 ? 7.864 -12.437 -4.163 1.00 88.88 128 SER A C 1
ATOM 1040 O O . SER A 1 128 ? 6.713 -12.449 -3.718 1.00 88.88 128 SER A O 1
ATOM 1042 N N . PRO A 1 129 ? 8.150 -12.013 -5.407 1.00 86.62 129 PRO A N 1
ATOM 1043 C CA . PRO A 1 129 ? 7.154 -11.389 -6.280 1.00 86.62 129 PRO A CA 1
ATOM 1044 C C . PRO A 1 129 ? 6.064 -12.375 -6.730 1.00 86.62 129 PRO A C 1
ATOM 1046 O O . PRO A 1 129 ? 4.936 -11.975 -7.006 1.00 86.62 129 PRO A O 1
ATOM 1049 N N . GLY A 1 130 ? 6.352 -13.682 -6.702 1.00 86.62 130 GLY A N 1
ATOM 1050 C CA . GLY A 1 130 ? 5.360 -14.736 -6.942 1.00 86.62 130 GLY A CA 1
ATOM 1051 C C . GLY A 1 130 ? 4.406 -14.993 -5.768 1.00 86.62 130 GLY A C 1
ATOM 1052 O O . GLY A 1 130 ? 3.447 -15.756 -5.902 1.00 86.62 130 GLY A O 1
ATOM 1053 N N . ARG A 1 131 ? 4.645 -14.392 -4.595 1.00 90.62 131 ARG A N 1
ATOM 1054 C CA . ARG A 1 131 ? 3.775 -14.563 -3.430 1.00 90.62 131 ARG A CA 1
ATOM 1055 C C . ARG A 1 131 ? 2.526 -13.700 -3.580 1.00 90.62 131 ARG A C 1
ATOM 1057 O O . ARG A 1 131 ? 2.610 -12.516 -3.866 1.00 90.62 131 ARG A O 1
ATOM 1064 N N . SER A 1 132 ? 1.373 -14.312 -3.325 1.00 94.06 132 SER A N 1
ATOM 1065 C CA . SER A 1 132 ? 0.040 -13.703 -3.474 1.00 94.06 132 SER A CA 1
ATOM 1066 C C . SER A 1 132 ? -0.799 -13.748 -2.192 1.00 94.06 132 SER A C 1
ATOM 1068 O O . SER A 1 132 ? -2.002 -13.487 -2.211 1.00 94.06 132 SER A O 1
ATOM 1070 N N . LYS A 1 133 ? -0.189 -14.157 -1.072 1.00 95.31 133 LYS A N 1
ATOM 1071 C CA . LYS A 1 133 ? -0.836 -14.285 0.240 1.00 95.31 133 LYS A CA 1
ATOM 1072 C C . LYS A 1 133 ? 0.140 -13.986 1.367 1.00 95.31 133 LYS A C 1
ATOM 1074 O O . LYS A 1 133 ? 1.288 -14.444 1.338 1.00 95.31 133 LYS A O 1
ATOM 1079 N N . ALA A 1 134 ? -0.343 -13.326 2.410 1.00 95.56 134 ALA A N 1
ATOM 1080 C CA . ALA A 1 134 ? 0.416 -13.099 3.633 1.00 95.56 134 ALA A CA 1
ATOM 1081 C C . ALA A 1 134 ? -0.489 -13.066 4.858 1.00 95.56 134 ALA A C 1
ATOM 1083 O O . ALA A 1 134 ? -1.659 -12.702 4.773 1.00 95.56 134 ALA A O 1
ATOM 1084 N N . LEU A 1 135 ? 0.077 -13.474 5.990 1.00 95.25 135 LEU A N 1
ATOM 1085 C CA . LEU A 1 135 ? -0.537 -13.296 7.293 1.00 95.25 135 LEU A CA 1
ATOM 1086 C C . LEU A 1 135 ? 0.005 -11.991 7.872 1.00 95.25 135 LEU A C 1
ATOM 1088 O O . LEU A 1 135 ? 1.203 -11.890 8.122 1.00 95.25 135 LEU A O 1
ATOM 1092 N N . LEU A 1 136 ? -0.876 -11.017 8.055 1.00 93.75 136 LEU A N 1
ATOM 1093 C CA . LEU A 1 136 ? -0.557 -9.751 8.686 1.00 93.75 136 LEU A CA 1
ATOM 1094 C C . LEU A 1 136 ? -0.719 -9.909 10.199 1.00 93.75 136 LEU A C 1
ATOM 1096 O O . LEU A 1 136 ? -1.832 -10.143 10.668 1.00 93.75 136 LEU A O 1
ATOM 1100 N N . HIS A 1 137 ? 0.391 -9.825 10.929 1.00 91.25 137 HIS A N 1
ATOM 1101 C CA . HIS A 1 137 ? 0.462 -9.977 12.382 1.00 91.25 137 HIS A CA 1
ATOM 1102 C C . HIS A 1 137 ? 1.716 -9.269 12.924 1.00 91.25 137 HIS A C 1
ATOM 1104 O O . HIS A 1 137 ? 2.767 -9.361 12.279 1.00 91.25 137 HIS A O 1
ATOM 1110 N N . PRO A 1 138 ? 1.663 -8.665 14.125 1.00 89.62 138 PRO A N 1
ATOM 1111 C CA . PRO A 1 138 ? 0.475 -8.438 14.960 1.00 89.62 138 PRO A CA 1
ATOM 1112 C C . PRO A 1 138 ? -0.284 -7.172 14.531 1.00 89.62 138 PRO A C 1
ATOM 1114 O O . PRO A 1 138 ? 0.338 -6.197 14.109 1.00 89.62 138 PRO A O 1
ATOM 1117 N N . ILE A 1 139 ? -1.616 -7.167 14.642 1.00 89.12 139 ILE A N 1
ATOM 1118 C CA . ILE A 1 139 ? -2.458 -5.996 14.342 1.00 89.12 139 ILE A CA 1
ATOM 1119 C C . ILE A 1 139 ? -3.628 -5.835 15.321 1.00 89.12 139 ILE A C 1
ATOM 1121 O O . ILE A 1 139 ? -4.270 -6.805 15.717 1.00 89.12 139 ILE A O 1
ATOM 1125 N N . ASP A 1 140 ? -3.932 -4.582 15.672 1.00 87.00 140 ASP A N 1
ATOM 1126 C CA . ASP A 1 140 ? -5.078 -4.216 16.512 1.00 87.00 140 ASP A CA 1
ATOM 1127 C C . ASP A 1 140 ? -6.380 -4.247 15.696 1.00 87.00 140 ASP A C 1
ATOM 1129 O O . ASP A 1 140 ? -6.671 -3.335 14.923 1.00 87.00 140 ASP A O 1
ATOM 1133 N N . LEU A 1 141 ? -7.167 -5.310 15.871 1.00 88.00 141 LEU A N 1
ATOM 1134 C CA . LEU A 1 141 ? -8.417 -5.544 15.141 1.00 88.00 141 LEU A CA 1
ATOM 1135 C C . LEU A 1 141 ? -9.650 -4.884 15.771 1.00 88.00 141 LEU A C 1
ATOM 1137 O O . LEU A 1 141 ? -10.757 -5.086 15.264 1.00 88.00 141 LEU A O 1
ATOM 1141 N N . ASP A 1 142 ? -9.500 -4.124 16.858 1.00 85.75 142 ASP A N 1
ATOM 1142 C CA . ASP A 1 142 ? -10.631 -3.438 17.491 1.00 85.75 142 ASP A CA 1
ATOM 1143 C C . ASP A 1 142 ? -10.978 -2.109 16.814 1.00 85.75 142 ASP A C 1
ATOM 1145 O O . ASP A 1 142 ? -12.055 -1.556 17.049 1.00 85.75 142 ASP A O 1
ATOM 1149 N N . LYS A 1 143 ? -10.109 -1.618 15.924 1.00 80.12 143 LYS A N 1
ATOM 1150 C CA . LYS A 1 143 ? -10.311 -0.376 15.175 1.00 80.12 143 LYS A CA 1
ATOM 1151 C C . LYS A 1 143 ? -10.405 -0.636 13.679 1.00 80.12 143 LYS A C 1
ATOM 1153 O O . LYS A 1 143 ? -9.772 -1.537 13.130 1.00 80.12 143 LYS A O 1
ATOM 1158 N N . LYS A 1 144 ? -11.173 0.220 13.001 1.00 83.12 144 LYS A N 1
ATOM 1159 C CA . LYS A 1 144 ? -11.146 0.319 11.540 1.00 83.12 144 LYS A CA 1
ATOM 1160 C C . LYS A 1 144 ? -9.715 0.634 11.101 1.00 83.12 144 LYS A C 1
ATOM 1162 O O . LYS A 1 144 ? -9.096 1.552 11.636 1.00 83.12 144 LYS A O 1
ATOM 1167 N N . MET A 1 145 ? -9.212 -0.098 10.114 1.00 85.44 145 MET A N 1
ATOM 1168 C CA . MET A 1 145 ? -7.885 0.147 9.547 1.00 85.44 145 MET A CA 1
ATOM 1169 C C . MET A 1 145 ? -7.904 0.056 8.028 1.00 85.44 145 MET A C 1
ATOM 1171 O O . MET A 1 145 ? -8.710 -0.667 7.441 1.00 85.44 145 MET A O 1
ATOM 1175 N N . ILE A 1 146 ? -6.992 0.785 7.400 1.00 86.75 146 ILE A N 1
ATOM 1176 C CA . ILE A 1 146 ? -6.732 0.715 5.968 1.00 86.75 146 ILE A CA 1
ATOM 1177 C C . ILE A 1 146 ? -5.473 -0.121 5.778 1.00 86.75 146 ILE A C 1
ATOM 1179 O O . ILE A 1 146 ? -4.413 0.220 6.299 1.00 86.75 146 ILE A O 1
ATOM 1183 N N . ILE A 1 147 ? -5.599 -1.215 5.039 1.00 89.50 147 ILE A N 1
ATOM 1184 C CA . ILE A 1 147 ? -4.486 -2.078 4.663 1.00 89.50 147 ILE A CA 1
ATOM 1185 C C . ILE A 1 147 ? -4.120 -1.737 3.227 1.00 89.50 147 ILE A C 1
ATOM 1187 O O . ILE A 1 147 ? -4.967 -1.833 2.341 1.00 89.50 147 ILE A O 1
ATOM 1191 N N . THR A 1 148 ? -2.869 -1.359 2.999 1.00 91.69 148 THR A N 1
ATOM 1192 C CA . THR A 1 148 ? -2.345 -1.007 1.677 1.00 91.69 148 THR A CA 1
ATOM 1193 C C . THR A 1 148 ? -1.271 -2.004 1.276 1.00 91.69 148 THR A C 1
ATOM 1195 O O . THR A 1 148 ? -0.366 -2.294 2.054 1.00 91.69 148 THR A O 1
ATOM 1198 N N . LEU A 1 149 ? -1.371 -2.524 0.058 1.00 93.38 149 LEU A N 1
ATOM 1199 C CA . LEU A 1 149 ? -0.352 -3.325 -0.602 1.00 93.38 149 LEU A CA 1
ATOM 1200 C C . LEU A 1 149 ? 0.306 -2.465 -1.679 1.00 93.38 149 LEU A C 1
ATOM 1202 O O . LEU A 1 149 ? -0.382 -1.927 -2.545 1.00 93.38 149 LEU A O 1
ATOM 1206 N N . ASN A 1 150 ? 1.627 -2.365 -1.639 1.00 93.00 150 ASN A N 1
ATOM 1207 C CA . ASN A 1 150 ? 2.432 -1.752 -2.687 1.00 93.00 150 ASN A CA 1
ATOM 1208 C C . ASN A 1 150 ? 3.222 -2.852 -3.391 1.00 93.00 150 ASN A C 1
ATOM 1210 O O . ASN A 1 150 ? 3.804 -3.705 -2.719 1.00 93.00 150 ASN A O 1
ATOM 1214 N N . ALA A 1 151 ? 3.253 -2.829 -4.719 1.00 92.56 151 ALA A N 1
ATOM 1215 C CA . ALA A 1 151 ? 4.181 -3.624 -5.509 1.00 92.56 151 ALA A CA 1
ATOM 1216 C C . ALA A 1 151 ? 5.369 -2.740 -5.892 1.00 92.56 151 ALA A C 1
ATOM 1218 O O . ALA A 1 151 ? 5.174 -1.621 -6.373 1.00 92.56 151 ALA A O 1
ATOM 1219 N N . LEU A 1 152 ? 6.583 -3.225 -5.633 1.00 92.00 152 LEU A N 1
ATOM 1220 C CA . LEU A 1 152 ? 7.802 -2.444 -5.796 1.00 92.00 152 LEU A CA 1
ATOM 1221 C C . LEU A 1 152 ? 8.750 -3.086 -6.802 1.00 92.00 152 LEU A C 1
ATOM 1223 O O . LEU A 1 152 ? 8.939 -4.310 -6.812 1.00 92.00 152 LEU A O 1
ATOM 1227 N N . SER A 1 153 ? 9.402 -2.238 -7.585 1.00 89.25 153 SER A N 1
ATOM 1228 C CA . SER A 1 153 ? 10.503 -2.593 -8.473 1.00 89.25 153 SER A CA 1
ATOM 1229 C C . SER A 1 153 ? 11.832 -2.757 -7.725 1.00 89.25 153 SER A C 1
ATOM 1231 O O . SER A 1 153 ? 11.916 -2.585 -6.507 1.00 89.25 153 SER A O 1
ATOM 1233 N N . TYR A 1 154 ? 12.885 -3.182 -8.432 1.00 85.56 154 TYR A N 1
ATOM 1234 C CA . TYR A 1 154 ? 14.210 -3.440 -7.840 1.00 85.56 154 TYR A CA 1
ATOM 1235 C C . TYR A 1 154 ? 14.850 -2.198 -7.198 1.00 85.56 154 TYR A C 1
ATOM 1237 O O . TYR A 1 154 ? 15.527 -2.299 -6.178 1.00 85.56 154 TYR A O 1
ATOM 1245 N N . ASP A 1 155 ? 14.626 -1.028 -7.788 1.00 85.44 155 ASP A N 1
ATOM 1246 C CA . ASP A 1 155 ? 15.063 0.276 -7.280 1.00 85.44 155 ASP A CA 1
ATOM 1247 C C . ASP A 1 155 ? 14.204 0.792 -6.110 1.00 85.44 155 ASP A C 1
ATOM 1249 O O . ASP A 1 155 ? 14.518 1.826 -5.522 1.00 85.44 155 ASP A O 1
ATOM 1253 N N . GLY A 1 156 ? 13.156 0.054 -5.731 1.00 77.50 156 GLY A N 1
ATOM 1254 C CA . GLY A 1 156 ? 12.228 0.434 -4.673 1.00 77.50 156 GLY A CA 1
ATOM 1255 C C . GLY A 1 156 ? 11.173 1.447 -5.114 1.00 77.50 156 GLY A C 1
ATOM 1256 O O . GLY A 1 156 ? 10.476 1.981 -4.251 1.00 77.50 156 GLY A O 1
ATOM 1257 N N . GLU A 1 157 ? 11.030 1.720 -6.416 1.00 82.38 157 GLU A N 1
ATOM 1258 C CA . GLU A 1 157 ? 9.897 2.501 -6.911 1.00 82.38 157 GLU A CA 1
ATOM 1259 C C . GLU A 1 157 ? 8.588 1.716 -6.770 1.00 82.38 157 GLU A C 1
ATOM 1261 O O . GLU A 1 157 ? 8.538 0.488 -6.862 1.00 82.38 157 GLU A O 1
ATOM 1266 N N . LYS A 1 158 ? 7.510 2.443 -6.475 1.00 86.19 158 LYS A N 1
ATOM 1267 C CA . LYS A 1 158 ? 6.169 1.885 -6.339 1.00 86.19 158 LYS A CA 1
ATOM 1268 C C . LYS A 1 158 ? 5.508 1.886 -7.714 1.00 86.19 158 LYS A C 1
ATOM 1270 O O . LYS A 1 158 ? 5.184 2.948 -8.233 1.00 86.19 158 LYS A O 1
ATOM 1275 N N . GLU A 1 159 ? 5.294 0.699 -8.260 1.00 86.81 159 GLU A N 1
ATOM 1276 C CA . GLU A 1 159 ? 4.715 0.505 -9.596 1.00 86.81 159 GLU A CA 1
ATOM 1277 C C . GLU A 1 159 ? 3.184 0.417 -9.528 1.00 86.81 159 GLU A C 1
ATOM 1279 O O . GLU A 1 159 ? 2.471 1.016 -10.325 1.00 86.81 159 GLU A O 1
ATOM 1284 N N . GLU A 1 160 ? 2.665 -0.298 -8.527 1.00 86.88 160 GLU A N 1
ATOM 1285 C CA . GLU A 1 160 ? 1.239 -0.598 -8.371 1.00 86.88 160 GLU A CA 1
ATOM 1286 C C . GLU A 1 160 ? 0.830 -0.555 -6.892 1.00 86.88 160 GLU A C 1
ATOM 1288 O O . GLU A 1 160 ? 1.643 -0.761 -5.979 1.00 86.88 160 GLU A O 1
ATOM 1293 N N . SER A 1 161 ? -0.453 -0.299 -6.633 1.00 88.62 161 SER A N 1
ATOM 1294 C CA . SER A 1 161 ? -0.984 -0.203 -5.272 1.00 88.62 161 SER A CA 1
ATOM 1295 C C . SER A 1 161 ? -2.435 -0.624 -5.181 1.00 88.62 161 SER A C 1
ATOM 1297 O O . SER A 1 161 ? -3.231 -0.321 -6.063 1.00 88.62 161 SER A O 1
ATOM 1299 N N . ALA A 1 162 ? -2.797 -1.252 -4.070 1.00 87.81 162 ALA A N 1
ATOM 1300 C CA . ALA A 1 162 ? -4.182 -1.513 -3.723 1.00 87.81 162 ALA A CA 1
ATOM 1301 C C . ALA A 1 162 ? -4.418 -1.285 -2.234 1.00 87.81 162 ALA A C 1
ATOM 1303 O O . ALA A 1 162 ? -3.549 -1.579 -1.413 1.00 87.81 162 ALA A O 1
ATOM 1304 N N . SER A 1 163 ? -5.620 -0.835 -1.881 1.00 87.00 163 SER A N 1
ATOM 1305 C CA . SER A 1 163 ? -6.024 -0.657 -0.487 1.00 87.00 163 SER A CA 1
ATOM 1306 C C . SER A 1 163 ? -7.356 -1.337 -0.206 1.00 87.00 163 SER A C 1
ATOM 1308 O O . SER A 1 163 ? -8.281 -1.289 -1.013 1.00 87.00 163 SER A O 1
ATOM 1310 N N . VAL A 1 164 ? -7.469 -1.938 0.975 1.00 87.00 164 VAL A N 1
ATOM 1311 C CA . VAL A 1 164 ? -8.703 -2.530 1.495 1.00 87.00 164 VAL A CA 1
ATOM 1312 C C . VAL A 1 164 ? -8.940 -2.037 2.915 1.00 87.00 164 VAL A C 1
ATOM 1314 O O . VAL A 1 164 ? -8.005 -1.868 3.698 1.00 87.00 164 VAL A O 1
ATOM 1317 N N . VAL A 1 165 ? -10.200 -1.790 3.255 1.00 86.25 165 VAL A N 1
ATOM 1318 C CA . VAL A 1 165 ? -10.586 -1.388 4.606 1.00 86.25 165 VAL A CA 1
ATOM 1319 C C . VAL A 1 165 ? -10.971 -2.634 5.393 1.00 86.25 165 VAL A C 1
ATOM 1321 O O . VAL A 1 165 ? -11.839 -3.393 4.971 1.00 86.25 165 VAL A O 1
ATOM 1324 N N . TY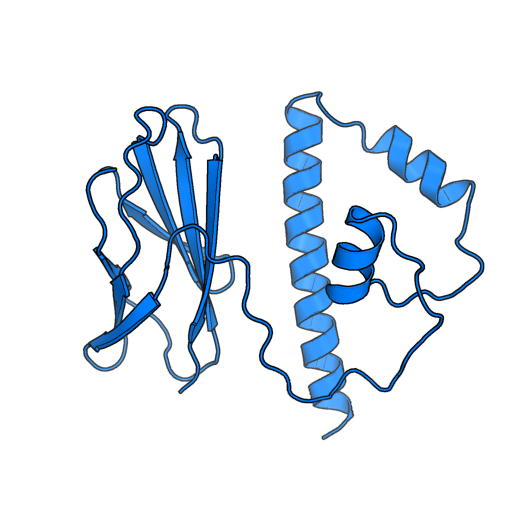R A 1 166 ? -10.353 -2.831 6.553 1.00 85.25 166 TYR A N 1
ATOM 1325 C CA . TYR A 1 166 ? -10.856 -3.763 7.554 1.00 85.25 166 TYR A CA 1
ATOM 1326 C C . TYR A 1 166 ? -11.828 -3.031 8.483 1.00 85.25 166 TYR A C 1
ATOM 1328 O O . TYR A 1 166 ? -11.495 -1.986 9.053 1.00 85.25 166 TYR A O 1
ATOM 1336 N N . LYS A 1 167 ? -13.025 -3.598 8.637 1.00 84.81 167 LYS A N 1
ATOM 1337 C CA . LYS A 1 167 ? -14.044 -3.208 9.615 1.00 84.81 167 LYS A CA 1
ATOM 1338 C C . LYS A 1 167 ? -14.444 -4.465 10.392 1.00 84.81 167 LYS A C 1
ATOM 1340 O O . LYS A 1 167 ? -14.494 -5.542 9.798 1.00 84.81 167 LYS A O 1
ATOM 1345 N N . LYS A 1 168 ? -14.647 -4.321 11.702 1.00 71.56 168 LYS A N 1
ATOM 1346 C CA . LYS A 1 168 ? -15.091 -5.404 12.589 1.00 71.56 168 LYS A CA 1
ATOM 1347 C C . LYS A 1 168 ? -16.509 -5.851 12.253 1.00 71.56 168 LYS A C 1
ATOM 1349 O O . LYS A 1 168 ? -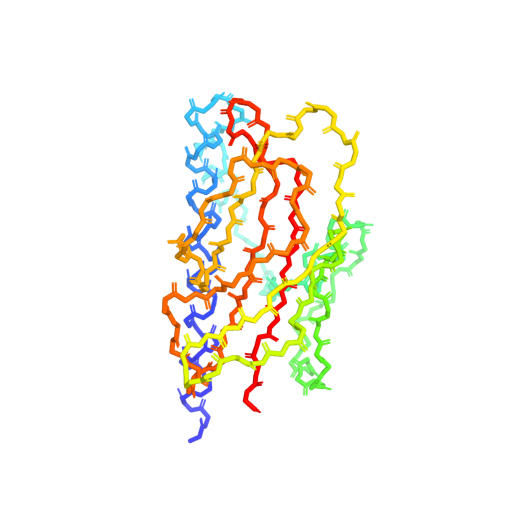17.307 -4.970 11.862 1.00 71.56 168 LYS A O 1
#

Radius of gyration: 18.64 Å; chains: 1; bounding box: 40×50×35 Å

Secondary structure (DSSP, 8-state):
-HHHHHHHHHHHHHHHHHHHHHHHHHHHHTTS--HHHHHHHHHH---SS-----HHHHHHHHTTPPPPS--TT-----------TT--EEEEEETTTEEEEE-PPP--TTEEEEEEEETTEEEEEE--TT--EEEE-S--TTS-EEEEEEEEETT--EEEEEEEEE--

Sequence (168 aa):
MAAEELKDKCRLKDSMIEALADELRDLERRGRWSAHKVLRELTLYPNPSPVDFNRQTLARYLNNEPLDDFDDRDDDGKEYFATNPLGLTIVRRVGPDSLLLKWLPIADPKITCYEIHANGLLMQRIMSPGRSKALLHPIDLDKKMIITLNALSYDGEKEESASVVYKK

pLDDT: mean 74.48, std 16.42, range [43.12, 96.31]

Foldseek 3Di:
DVVVVVVVVVVVVVLVVVVVVVVQVVCVVVVNDDPVVVVVVCVVPVDPAPQPCDPVVVVCVVVVHDGDGDDPPPPPVDDDAWPQVFQWDFPDDDPQFKTKIFTHQDPDPQFQWKFKAKQNHTQDIGRHSRDGIDIRDGHDLPDKIKIKMFTAGPVRDTDDMGIDIRDD